Protein AF-A0A2J8JAZ5-F1 (afdb_monomer_lite)

Foldseek 3Di:
DPPQVVQDDPPDPGRPDDDDCPDDDDDDDDPDDDDPPWDKDKDWDFPDDDPNDTDIDIDIDTDDDPPPPDD

Structure (mmCIF, N/CA/C/O backbone):
data_AF-A0A2J8JAZ5-F1
#
_entry.id   AF-A0A2J8JAZ5-F1
#
loop_
_atom_site.group_PDB
_atom_site.id
_atom_site.type_symbol
_atom_site.label_atom_id
_atom_site.label_alt_id
_atom_site.label_comp_id
_atom_site.label_asym_id
_atom_site.label_entity_id
_atom_site.label_seq_id
_atom_site.pdbx_PDB_ins_code
_atom_site.Cartn_x
_atom_site.Cartn_y
_atom_site.Cartn_z
_atom_site.occupancy
_atom_site.B_iso_or_equiv
_atom_site.auth_seq_id
_atom_site.auth_comp_id
_atom_site.auth_asym_id
_atom_site.auth_atom_id
_atom_site.pdbx_PDB_model_num
ATOM 1 N N . LEU A 1 1 ? 4.280 -0.894 1.329 1.00 50.44 1 LEU A N 1
ATOM 2 C CA . LEU A 1 1 ? 5.603 -0.658 0.710 1.00 50.44 1 LEU A CA 1
ATOM 3 C C . LEU A 1 1 ? 6.047 -1.973 0.079 1.00 50.44 1 LEU A C 1
ATOM 5 O O . LEU A 1 1 ? 6.006 -2.973 0.788 1.00 50.44 1 LEU A O 1
ATOM 9 N N . ILE A 1 2 ? 6.411 -2.024 -1.208 1.00 59.44 2 ILE A N 1
ATOM 10 C CA . ILE A 1 2 ? 7.112 -3.223 -1.696 1.00 59.44 2 ILE A CA 1
ATOM 11 C C . ILE A 1 2 ? 8.468 -3.233 -0.997 1.00 59.44 2 ILE A C 1
ATOM 13 O O . ILE A 1 2 ? 9.145 -2.205 -0.961 1.00 59.44 2 ILE A O 1
ATOM 17 N N . CYS A 1 3 ? 8.825 -4.356 -0.376 1.00 56.00 3 CYS A N 1
ATOM 18 C CA . CYS A 1 3 ? 10.100 -4.468 0.315 1.00 56.00 3 CYS A CA 1
ATOM 19 C C . CYS A 1 3 ? 11.226 -4.127 -0.669 1.00 56.00 3 CYS A C 1
ATOM 21 O O . CYS A 1 3 ? 11.290 -4.716 -1.747 1.00 56.00 3 CYS A O 1
ATOM 23 N N . TYR A 1 4 ? 12.110 -3.192 -0.307 1.00 56.25 4 TYR A N 1
ATOM 24 C CA . TYR A 1 4 ? 13.264 -2.816 -1.134 1.00 56.25 4 TYR A CA 1
ATOM 25 C C . TYR A 1 4 ? 14.051 -4.052 -1.595 1.00 56.25 4 TYR A C 1
ATOM 27 O O . TYR A 1 4 ? 14.475 -4.140 -2.745 1.00 56.25 4 TYR A O 1
ATOM 35 N N . MET A 1 5 ? 14.151 -5.055 -0.718 1.00 62.06 5 MET A N 1
ATOM 36 C CA . MET A 1 5 ? 14.838 -6.314 -0.992 1.00 62.06 5 MET A CA 1
ATOM 37 C C . MET A 1 5 ? 14.163 -7.164 -2.077 1.00 62.06 5 MET A C 1
ATOM 39 O O . MET A 1 5 ? 14.860 -7.892 -2.772 1.00 62.06 5 MET A O 1
ATOM 43 N N . HIS A 1 6 ? 12.846 -7.048 -2.277 1.00 62.91 6 HIS A N 1
ATOM 44 C CA . HIS A 1 6 ? 12.130 -7.767 -3.341 1.00 62.91 6 HIS A CA 1
ATOM 45 C C . HIS A 1 6 ? 12.327 -7.145 -4.732 1.00 62.91 6 HIS A C 1
ATOM 47 O O . HIS A 1 6 ? 12.100 -7.823 -5.726 1.00 62.91 6 HIS A O 1
ATOM 53 N N . ASN A 1 7 ? 12.784 -5.891 -4.814 1.00 61.72 7 ASN A N 1
ATOM 54 C CA . ASN A 1 7 ? 13.052 -5.189 -6.077 1.00 61.72 7 ASN A CA 1
ATOM 55 C C . ASN A 1 7 ? 14.545 -4.906 -6.300 1.00 61.72 7 ASN A C 1
ATOM 57 O O . ASN A 1 7 ? 14.910 -4.111 -7.170 1.00 61.72 7 ASN A O 1
ATOM 61 N N . LYS A 1 8 ? 15.424 -5.515 -5.497 1.00 64.75 8 LYS A N 1
ATOM 62 C CA . LYS A 1 8 ? 16.863 -5.270 -5.559 1.00 64.75 8 LYS A CA 1
ATOM 63 C C . LYS A 1 8 ? 17.450 -5.912 -6.818 1.00 64.75 8 LYS A C 1
ATOM 65 O O . LYS A 1 8 ? 17.673 -7.117 -6.864 1.00 64.75 8 LYS A O 1
ATOM 70 N N . ILE A 1 9 ? 17.757 -5.091 -7.819 1.00 71.50 9 ILE A N 1
ATOM 71 C CA . ILE A 1 9 ? 18.582 -5.499 -8.960 1.00 71.50 9 ILE A CA 1
ATOM 72 C C . ILE A 1 9 ? 20.047 -5.305 -8.567 1.00 71.50 9 ILE A C 1
ATOM 74 O O . ILE A 1 9 ? 20.451 -4.202 -8.213 1.00 71.50 9 ILE A O 1
ATOM 78 N N . HIS A 1 10 ? 20.848 -6.372 -8.626 1.00 74.00 10 HIS A N 1
ATOM 79 C CA . HIS A 1 10 ? 22.232 -6.384 -8.127 1.00 74.00 10 HIS A CA 1
ATOM 80 C C . HIS A 1 10 ? 23.142 -5.321 -8.779 1.00 74.00 10 HIS A C 1
ATOM 82 O O . HIS A 1 10 ? 24.097 -4.861 -8.161 1.00 74.00 10 HIS A O 1
ATOM 88 N N . SER A 1 11 ? 22.846 -4.914 -10.015 1.00 76.50 11 SER A N 1
ATOM 89 C CA . SER A 1 11 ? 23.581 -3.886 -10.761 1.00 76.50 11 SER A CA 1
ATOM 90 C C . SER A 1 11 ? 23.059 -2.456 -10.557 1.00 76.50 11 SER A C 1
ATOM 92 O O . SER A 1 11 ? 23.727 -1.506 -10.964 1.00 76.50 11 SER A O 1
ATOM 94 N N . ALA A 1 12 ? 21.894 -2.270 -9.929 1.00 70.25 12 ALA A N 1
ATOM 95 C CA . ALA A 1 12 ? 21.293 -0.957 -9.717 1.00 70.25 12 ALA A CA 1
ATOM 96 C C . ALA A 1 12 ? 21.627 -0.420 -8.314 1.00 70.25 12 ALA A C 1
ATOM 98 O O . ALA A 1 12 ? 21.411 -1.090 -7.307 1.00 70.25 12 ALA A O 1
ATOM 99 N N . LYS A 1 13 ? 22.127 0.824 -8.237 1.00 71.44 13 LYS A N 1
ATOM 100 C CA . LYS A 1 13 ? 22.443 1.501 -6.959 1.00 71.44 13 LYS A CA 1
ATOM 101 C C . LYS A 1 13 ? 21.198 1.882 -6.144 1.00 71.44 13 LYS A C 1
ATOM 103 O O . LYS A 1 13 ? 21.312 2.173 -4.959 1.00 71.44 13 LYS A O 1
ATOM 108 N N . MET A 1 14 ? 20.028 1.908 -6.780 1.00 68.94 14 MET A N 1
ATOM 109 C CA . MET A 1 14 ? 18.735 2.246 -6.185 1.00 68.94 14 MET A CA 1
ATOM 110 C C . MET A 1 14 ? 17.661 1.288 -6.706 1.00 68.94 14 MET A C 1
ATOM 112 O O . MET A 1 14 ? 17.848 0.657 -7.747 1.00 68.94 14 MET A O 1
ATOM 116 N N . SER A 1 15 ? 16.528 1.198 -5.999 1.00 69.19 15 SER A N 1
ATOM 117 C CA . SER A 1 15 ? 15.358 0.469 -6.503 1.00 69.19 15 SER A CA 1
ATOM 118 C C . SER A 1 15 ? 14.969 1.031 -7.876 1.00 69.19 15 SER A C 1
ATOM 120 O O . SER A 1 15 ? 14.760 2.240 -7.979 1.00 69.19 15 SER A O 1
ATOM 122 N N . PRO A 1 16 ? 14.831 0.193 -8.917 1.00 69.38 16 PRO A N 1
ATOM 123 C CA . PRO A 1 16 ? 14.384 0.641 -10.237 1.00 69.38 16 PRO A CA 1
ATOM 124 C C . PRO A 1 16 ? 12.909 1.074 -10.235 1.00 69.38 16 PRO A C 1
ATOM 126 O O . PRO A 1 16 ? 12.440 1.686 -11.189 1.00 69.38 16 PRO A O 1
ATOM 129 N N . LEU A 1 17 ? 12.164 0.741 -9.178 1.00 74.94 17 LEU A N 1
ATOM 130 C CA . LEU A 1 17 ? 10.742 1.022 -9.061 1.00 74.94 17 LEU A CA 1
ATOM 131 C C . LEU A 1 17 ? 10.519 2.207 -8.123 1.00 74.94 17 LEU A C 1
ATOM 133 O O . LEU A 1 17 ? 10.732 2.096 -6.912 1.00 74.94 17 LEU A O 1
ATOM 137 N N . SER A 1 18 ? 10.061 3.318 -8.704 1.00 77.44 18 SER A N 1
ATOM 138 C CA . SER A 1 18 ? 9.409 4.418 -7.995 1.00 77.44 18 SER A CA 1
ATOM 139 C C . SER A 1 18 ? 7.902 4.197 -8.074 1.00 77.44 18 SER A C 1
ATOM 141 O O . SER A 1 18 ? 7.325 4.206 -9.161 1.00 77.44 18 SER A O 1
ATOM 143 N N . ILE A 1 19 ? 7.276 3.922 -6.933 1.00 83.88 19 ILE A N 1
ATOM 144 C CA . ILE A 1 19 ? 5.839 3.658 -6.853 1.00 83.88 19 ILE A CA 1
ATOM 145 C C . ILE A 1 19 ? 5.170 4.926 -6.353 1.00 83.88 19 ILE A C 1
ATOM 147 O O . ILE A 1 19 ? 5.521 5.441 -5.293 1.00 83.88 19 ILE A O 1
ATOM 151 N N . VAL A 1 20 ? 4.188 5.395 -7.111 1.00 87.69 20 VAL A N 1
ATOM 152 C CA . VAL A 1 20 ? 3.362 6.549 -6.765 1.00 87.69 20 VAL A CA 1
ATOM 153 C C . VAL A 1 20 ? 1.913 6.109 -6.604 1.00 87.69 20 VAL A C 1
ATOM 155 O O . VAL A 1 20 ? 1.475 5.136 -7.222 1.00 87.69 20 VAL A O 1
ATOM 158 N N . THR A 1 21 ? 1.155 6.835 -5.791 1.00 91.38 21 THR A N 1
ATOM 159 C CA . THR A 1 21 ? -0.299 6.674 -5.742 1.00 91.38 21 THR A CA 1
ATOM 160 C C . THR A 1 21 ? -0.900 7.438 -6.915 1.00 91.38 21 THR A C 1
ATOM 162 O O . THR A 1 21 ? -0.924 8.664 -6.898 1.00 91.38 21 THR A O 1
ATOM 165 N N . ALA A 1 22 ? -1.352 6.721 -7.943 1.00 93.94 22 ALA A N 1
ATOM 166 C CA . ALA A 1 22 ? -2.001 7.336 -9.101 1.00 93.94 22 ALA A CA 1
ATOM 167 C C . ALA A 1 22 ? -3.488 7.640 -8.847 1.00 93.94 22 ALA A C 1
ATOM 169 O O . ALA A 1 22 ? -3.985 8.662 -9.309 1.00 93.94 22 ALA A O 1
ATOM 170 N N . LEU A 1 23 ? -4.191 6.757 -8.125 1.00 94.56 23 LEU A N 1
ATOM 171 C CA . LEU A 1 23 ? -5.635 6.825 -7.879 1.00 94.56 23 LEU A CA 1
ATOM 172 C C . LEU A 1 23 ? -5.994 6.262 -6.497 1.00 94.56 23 LEU A C 1
ATOM 174 O O . LEU A 1 23 ? -5.256 5.447 -5.937 1.00 94.56 23 LEU A O 1
ATOM 178 N N . VAL A 1 24 ? -7.147 6.693 -5.979 1.00 94.88 24 VAL A N 1
ATOM 179 C CA . VAL A 1 24 ? -7.812 6.141 -4.791 1.00 94.88 24 VAL A CA 1
ATOM 180 C C . VAL A 1 24 ? -9.309 6.046 -5.085 1.00 94.88 24 VAL A C 1
ATOM 182 O O . VAL A 1 24 ? -9.952 7.074 -5.277 1.00 94.88 24 VAL A O 1
ATOM 185 N N . ASP A 1 25 ? -9.861 4.831 -5.101 1.00 92.38 25 ASP A N 1
ATOM 186 C CA . ASP A 1 25 ? -11.260 4.612 -5.505 1.00 92.38 25 ASP A CA 1
ATOM 187 C C . ASP A 1 25 ? -12.260 5.031 -4.423 1.00 92.38 25 ASP A C 1
ATOM 189 O O . ASP A 1 25 ? -13.213 5.767 -4.676 1.00 92.38 25 ASP A O 1
ATOM 193 N N . LYS A 1 26 ? -12.063 4.543 -3.194 1.00 91.44 26 LYS A N 1
ATOM 194 C CA . LYS A 1 26 ? -12.938 4.827 -2.056 1.00 91.44 26 LYS A CA 1
ATOM 195 C C . LYS A 1 26 ? -12.152 4.765 -0.755 1.00 91.44 26 LYS A C 1
ATOM 197 O O . LYS A 1 26 ? -11.389 3.831 -0.523 1.00 91.44 26 LYS A O 1
ATOM 202 N N . ILE A 1 27 ? -12.420 5.727 0.121 1.00 91.69 27 ILE A N 1
ATOM 203 C CA . ILE A 1 27 ? -12.019 5.686 1.525 1.00 91.69 27 ILE A CA 1
ATOM 204 C C . ILE A 1 27 ? -13.297 5.564 2.345 1.00 91.69 27 ILE A C 1
ATOM 206 O O . ILE A 1 27 ? -14.190 6.402 2.237 1.00 91.69 27 ILE A O 1
ATOM 210 N N . ASP A 1 28 ? -13.391 4.505 3.140 1.00 88.81 28 ASP A N 1
ATOM 211 C CA . ASP A 1 28 ? -14.492 4.303 4.074 1.00 88.81 28 ASP A CA 1
ATOM 212 C C . ASP A 1 28 ? -13.928 4.305 5.492 1.00 88.81 28 ASP A C 1
ATOM 214 O O . ASP A 1 28 ? -13.049 3.504 5.818 1.00 88.81 28 ASP A O 1
ATOM 218 N N . MET A 1 29 ? -14.394 5.236 6.320 1.00 80.56 29 MET A N 1
ATOM 219 C CA . MET A 1 29 ? -14.016 5.293 7.727 1.00 80.56 29 MET A CA 1
ATOM 220 C C . MET A 1 29 ? -15.038 4.515 8.543 1.00 80.56 29 MET A C 1
ATOM 222 O O . MET A 1 29 ? -1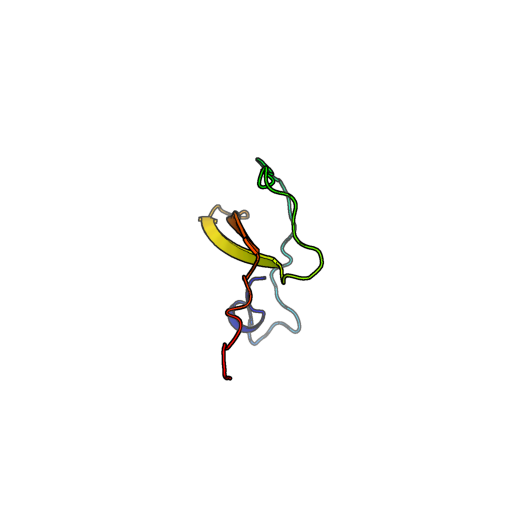6.246 4.643 8.339 1.00 80.56 29 MET A O 1
ATOM 226 N N . CYS A 1 30 ? -14.565 3.725 9.509 1.00 69.94 30 CYS A N 1
ATOM 227 C CA . CYS A 1 30 ? -15.463 3.074 10.450 1.00 69.94 30 CYS A CA 1
ATOM 228 C C . CYS A 1 30 ? -16.375 4.131 11.091 1.00 69.94 30 CYS A C 1
ATOM 230 O O . CYS A 1 30 ? -15.899 5.126 11.624 1.00 69.94 30 CYS A O 1
ATOM 232 N N . LYS A 1 31 ? -17.692 3.892 11.099 1.00 67.94 31 LYS A N 1
ATOM 233 C CA . LYS A 1 31 ? -18.679 4.783 11.746 1.00 67.94 31 LYS A CA 1
ATOM 234 C C . LYS A 1 31 ? -18.493 4.909 13.270 1.00 67.94 31 LYS A C 1
ATOM 236 O O . LYS A 1 31 ? -19.227 5.642 13.923 1.00 67.94 31 LYS A O 1
ATOM 241 N N . LYS A 1 32 ? -17.551 4.156 13.842 1.00 70.06 32 LYS A N 1
ATOM 242 C CA . LYS A 1 32 ? -17.176 4.177 15.253 1.00 70.06 32 LYS A CA 1
ATOM 243 C C . LYS A 1 32 ? -15.99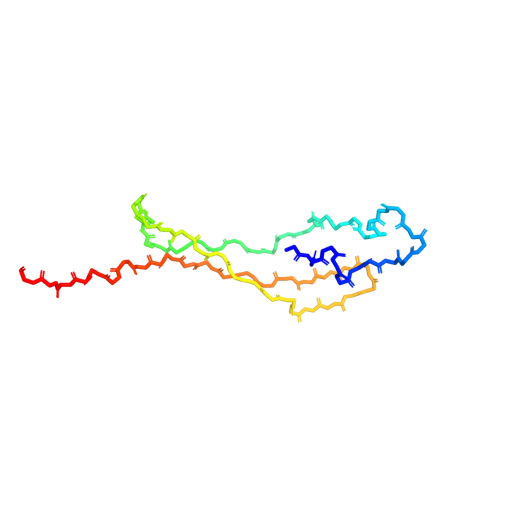2 5.125 15.425 1.00 70.06 32 LYS A C 1
ATOM 245 O O . LYS A 1 32 ? -15.022 5.019 14.682 1.00 70.06 32 LYS A O 1
ATOM 250 N N . SER A 1 33 ? -16.076 6.013 16.415 1.00 80.19 33 SER A N 1
ATOM 251 C CA . SER A 1 33 ? -14.957 6.883 16.782 1.00 80.19 33 SER A CA 1
ATOM 252 C C . SER A 1 33 ? -13.711 6.048 17.077 1.00 80.19 33 SER A C 1
ATOM 254 O O . SER A 1 33 ? -13.798 5.035 17.778 1.00 80.19 33 SER A O 1
ATOM 256 N N . LEU A 1 34 ? -12.572 6.472 16.535 1.00 85.75 34 LEU A N 1
ATOM 257 C CA . LEU A 1 34 ? -11.279 5.870 16.830 1.00 85.75 34 LEU A CA 1
ATOM 258 C C . LEU A 1 34 ? -10.866 6.276 18.247 1.00 85.75 34 LEU A C 1
ATOM 260 O O . LEU A 1 34 ? -10.878 7.461 18.576 1.00 85.75 34 LEU A O 1
ATOM 264 N N . SER A 1 35 ? -10.509 5.305 19.088 1.00 88.12 35 SER A N 1
ATOM 265 C CA . SER A 1 35 ? -9.951 5.595 20.415 1.00 88.12 35 SER A CA 1
ATOM 266 C C . SER A 1 35 ? -8.560 6.217 20.256 1.00 88.12 35 SER A C 1
ATOM 268 O O . SER A 1 35 ? -7.735 5.637 19.547 1.00 88.12 35 SER A O 1
ATOM 270 N N . PRO A 1 36 ? -8.273 7.366 20.891 1.00 87.75 36 PRO A N 1
ATOM 271 C CA . PRO A 1 36 ? -6.944 7.972 20.832 1.00 87.75 36 PRO A CA 1
ATOM 272 C C . PRO A 1 36 ? -5.869 7.152 21.567 1.00 87.75 36 PRO A C 1
ATOM 274 O O . PRO A 1 36 ? -4.682 7.386 21.367 1.00 87.75 36 PRO A O 1
ATOM 277 N N . GLU A 1 37 ? -6.265 6.174 22.382 1.00 90.56 37 GLU A N 1
ATOM 278 C CA . GLU A 1 37 ? -5.380 5.303 23.160 1.00 90.56 37 GLU A CA 1
ATOM 279 C C . GLU A 1 37 ? -5.074 3.959 22.479 1.00 90.56 37 GLU A C 1
ATOM 281 O O . GLU A 1 37 ? -4.419 3.106 23.079 1.00 90.56 37 GLU A O 1
ATOM 286 N N . GLN A 1 38 ? -5.579 3.725 21.263 1.00 87.50 38 GLN A N 1
ATOM 287 C CA . GLN A 1 38 ? -5.426 2.449 20.563 1.00 87.50 38 GLN A CA 1
ATOM 288 C C . GLN A 1 38 ? -4.656 2.594 19.256 1.00 87.50 38 GLN A C 1
ATOM 290 O O . GLN A 1 38 ? -5.007 3.401 18.390 1.00 87.50 38 GLN A O 1
ATOM 295 N N . ASP A 1 39 ? -3.665 1.719 19.082 1.00 89.31 39 ASP A N 1
ATOM 296 C CA . ASP A 1 39 ? -2.887 1.628 17.854 1.00 89.31 39 ASP A CA 1
ATOM 297 C C . ASP A 1 39 ? -3.783 1.316 16.658 1.00 89.31 39 ASP A C 1
ATOM 299 O O . ASP A 1 39 ? -4.634 0.420 16.692 1.00 89.31 39 ASP A O 1
ATOM 303 N N . ILE A 1 40 ? -3.542 2.031 15.563 1.00 89.25 40 ILE A N 1
ATOM 304 C CA . ILE A 1 40 ? -4.185 1.780 14.280 1.00 89.25 40 ILE A CA 1
ATOM 305 C C . ILE A 1 40 ? -3.258 0.907 13.442 1.00 89.25 40 ILE A C 1
ATOM 307 O O . ILE A 1 40 ? -2.129 1.285 13.131 1.00 89.25 40 ILE A O 1
ATOM 311 N N . LYS A 1 41 ? -3.767 -0.241 13.001 1.00 89.38 41 LYS A N 1
ATOM 312 C CA . LYS A 1 41 ? -3.093 -1.098 12.033 1.00 89.38 41 LYS A CA 1
ATOM 313 C C . LYS A 1 41 ? -3.785 -1.005 10.683 1.00 89.38 41 LYS A C 1
ATOM 315 O O . LYS A 1 41 ? -4.968 -1.304 10.543 1.00 89.38 41 LYS A O 1
ATOM 320 N N . PHE A 1 42 ? -2.998 -0.655 9.673 1.00 90.69 42 PHE A N 1
ATOM 321 C CA . PHE A 1 42 ? -3.370 -0.801 8.274 1.00 90.69 42 PHE A CA 1
ATOM 322 C C . PHE A 1 42 ? -2.7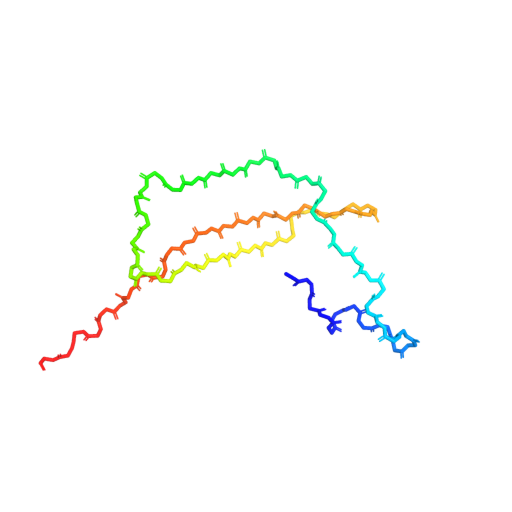89 -2.106 7.741 1.00 90.69 42 PHE A C 1
ATOM 324 O O . PHE A 1 42 ? -1.640 -2.460 8.006 1.00 90.69 42 PHE A O 1
ATOM 331 N N . SER A 1 43 ? -3.585 -2.858 7.001 1.00 90.94 43 SER A N 1
ATOM 332 C CA . SER A 1 43 ? -3.157 -4.074 6.319 1.00 90.94 43 SER A CA 1
ATOM 333 C C . SER A 1 43 ? -3.706 -4.045 4.911 1.00 90.94 43 SER A C 1
ATOM 335 O O . SER A 1 43 ? -4.864 -3.708 4.701 1.00 90.94 43 SER A O 1
ATOM 337 N N . GLY A 1 44 ? -2.875 -4.369 3.934 1.00 91.44 44 GLY A N 1
ATOM 338 C CA . GLY A 1 44 ? -3.297 -4.362 2.547 1.00 91.44 44 GLY A CA 1
ATOM 339 C C . GLY A 1 44 ? -2.644 -5.474 1.759 1.00 91.44 44 GLY A C 1
ATOM 340 O O . GLY A 1 44 ? -1.601 -5.998 2.149 1.00 91.44 44 GLY A O 1
ATOM 341 N N . HIS A 1 45 ? -3.277 -5.825 0.650 1.00 93.31 45 HIS A N 1
ATOM 342 C CA . HIS A 1 45 ? -2.760 -6.786 -0.310 1.00 93.31 45 HIS A CA 1
ATOM 343 C C . HIS A 1 45 ? -2.981 -6.259 -1.725 1.00 93.31 45 HIS A C 1
ATOM 345 O O . HIS A 1 45 ? -3.906 -5.485 -1.980 1.00 93.31 45 HIS A O 1
ATOM 351 N N . VAL A 1 46 ? -2.111 -6.675 -2.640 1.00 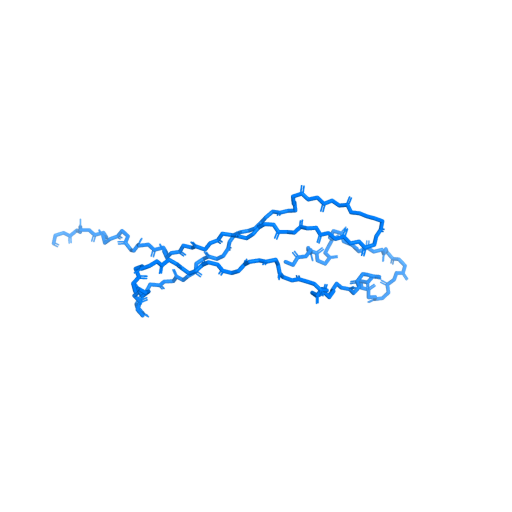94.25 46 VAL A N 1
ATOM 352 C CA . VAL A 1 46 ? -2.286 -6.399 -4.065 1.00 94.25 46 VAL A CA 1
ATOM 353 C C . VAL A 1 46 ? -3.464 -7.240 -4.550 1.00 94.25 46 VAL A C 1
ATOM 355 O O . VAL A 1 46 ? -3.412 -8.466 -4.473 1.00 94.25 46 VAL A O 1
ATOM 358 N N . SER A 1 47 ? -4.536 -6.588 -4.991 1.00 95.81 47 SER A N 1
ATOM 359 C CA . SER A 1 47 ? -5.739 -7.246 -5.514 1.00 95.81 47 SER A CA 1
ATOM 360 C C . SER A 1 47 ? -5.670 -7.449 -7.023 1.00 95.81 47 SER A C 1
ATOM 362 O O . SER A 1 47 ? -6.289 -8.376 -7.540 1.00 95.81 47 SER A O 1
ATOM 364 N N . TRP A 1 48 ? -4.906 -6.609 -7.724 1.00 96.25 48 TRP A N 1
ATOM 365 C CA . TRP A 1 48 ? -4.720 -6.696 -9.167 1.00 96.25 48 TRP A CA 1
ATOM 366 C C . TRP A 1 48 ? -3.401 -6.048 -9.609 1.00 96.25 48 TRP A C 1
ATOM 368 O O . TRP A 1 48 ? -2.910 -5.107 -8.983 1.00 96.25 48 TRP A O 1
ATOM 378 N N . VAL A 1 49 ? -2.833 -6.542 -10.712 1.00 94.69 49 VAL A N 1
ATOM 379 C CA . VAL A 1 49 ? -1.599 -6.027 -11.319 1.00 94.69 49 VAL A CA 1
ATOM 380 C C . VAL A 1 49 ? -1.830 -5.781 -12.806 1.00 94.69 49 VAL A C 1
ATOM 382 O O . VAL A 1 49 ? -2.243 -6.678 -13.538 1.00 94.69 49 VAL A O 1
ATOM 385 N N . GLY A 1 50 ? -1.528 -4.563 -13.243 1.00 92.00 50 GLY A N 1
ATOM 386 C CA . GLY A 1 50 ? -1.499 -4.154 -14.641 1.00 92.00 50 GLY A CA 1
ATOM 387 C C . GLY A 1 50 ? -0.077 -4.035 -15.175 1.00 92.00 50 GLY A C 1
ATOM 388 O O . GLY A 1 50 ? 0.898 -4.359 -14.503 1.00 92.00 50 GLY A O 1
ATOM 389 N N . LYS A 1 51 ? 0.059 -3.508 -16.396 1.00 90.56 51 LYS A N 1
ATOM 390 C CA . LYS A 1 51 ? 1.368 -3.359 -17.056 1.00 90.56 51 LYS A CA 1
ATOM 391 C C . LYS A 1 51 ? 2.323 -2.427 -16.296 1.00 90.56 51 LYS A C 1
ATOM 393 O O . LYS A 1 51 ? 3.511 -2.709 -16.208 1.00 90.56 51 LYS A O 1
ATOM 398 N N . THR A 1 52 ? 1.807 -1.316 -15.772 1.00 88.88 52 THR A N 1
ATOM 399 C CA . THR A 1 52 ? 2.575 -0.300 -15.023 1.00 88.88 52 THR A CA 1
ATOM 400 C C . THR A 1 52 ? 1.816 0.192 -13.788 1.00 88.88 52 THR A C 1
ATOM 402 O O . THR A 1 52 ? 2.076 1.281 -13.284 1.00 88.88 52 THR A O 1
ATOM 405 N N . SER A 1 53 ? 0.830 -0.578 -13.328 1.00 91.19 53 SER A N 1
ATOM 406 C CA . SER A 1 53 ? -0.109 -0.186 -12.277 1.00 91.19 53 SER A CA 1
ATOM 407 C C . SER A 1 53 ? -0.408 -1.363 -11.360 1.00 91.19 53 SER A C 1
ATOM 409 O O . SER A 1 53 ? -0.325 -2.518 -11.770 1.00 91.19 53 SER A O 1
ATOM 411 N N . MET A 1 54 ? -0.794 -1.072 -10.124 1.00 94.56 54 MET A N 1
ATOM 412 C CA . MET A 1 54 ? -1.242 -2.070 -9.157 1.00 94.56 54 MET A CA 1
ATOM 413 C C . MET A 1 54 ? -2.466 -1.526 -8.432 1.00 94.56 54 MET A C 1
ATOM 415 O O . MET A 1 54 ? -2.470 -0.363 -8.031 1.00 94.56 54 MET A O 1
ATOM 419 N N . GLU A 1 55 ? -3.473 -2.373 -8.246 1.00 95.50 55 GLU A N 1
ATOM 420 C CA . GLU A 1 55 ? -4.562 -2.113 -7.310 1.00 95.50 55 GLU A CA 1
ATOM 421 C C . GLU A 1 55 ? -4.189 -2.735 -5.962 1.00 95.50 55 GLU A C 1
ATOM 423 O O . GLU A 1 55 ? -3.782 -3.900 -5.884 1.00 95.50 55 GLU A O 1
ATOM 428 N N . VAL A 1 56 ? -4.306 -1.953 -4.890 1.00 94.69 56 VAL A N 1
ATOM 429 C CA . VAL A 1 56 ? -4.034 -2.410 -3.526 1.00 94.69 56 VAL A CA 1
ATOM 430 C C . VAL A 1 56 ? -5.274 -2.176 -2.683 1.00 94.69 56 VAL A C 1
ATOM 432 O O . VAL A 1 56 ? -5.660 -1.034 -2.440 1.00 94.69 56 VAL A O 1
ATOM 435 N N . LYS A 1 57 ? -5.867 -3.259 -2.178 1.00 94.94 57 LYS A N 1
ATOM 436 C CA . LYS A 1 57 ? -6.958 -3.175 -1.207 1.00 94.94 57 LYS A CA 1
ATOM 437 C C . LYS A 1 57 ? -6.378 -3.031 0.186 1.00 94.94 57 LYS A C 1
ATOM 439 O O . LYS A 1 57 ? -5.566 -3.854 0.609 1.00 94.94 57 LYS A O 1
ATOM 444 N N . MET A 1 58 ? -6.809 -1.994 0.896 1.00 94.75 58 MET A N 1
ATOM 445 C CA . MET A 1 58 ? -6.391 -1.703 2.264 1.00 94.75 58 MET A CA 1
ATOM 446 C C . MET A 1 58 ? -7.553 -1.869 3.241 1.00 94.75 58 MET A C 1
ATOM 448 O O . MET A 1 58 ? -8.699 -1.558 2.934 1.00 94.75 58 MET A O 1
ATOM 452 N N . GLN A 1 59 ? -7.233 -2.360 4.430 1.00 92.25 59 GLN A N 1
ATOM 453 C CA . GLN A 1 59 ? -8.120 -2.508 5.572 1.00 92.25 59 GLN A CA 1
ATOM 454 C C . GLN A 1 59 ? -7.461 -1.8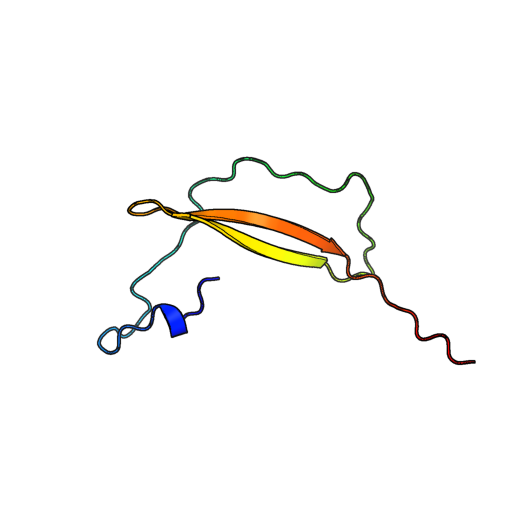64 6.787 1.00 92.25 59 GLN A C 1
ATOM 456 O O . GLN A 1 59 ? -6.237 -1.896 6.931 1.00 92.25 59 GLN A O 1
ATOM 461 N N . MET A 1 60 ? -8.278 -1.290 7.660 1.0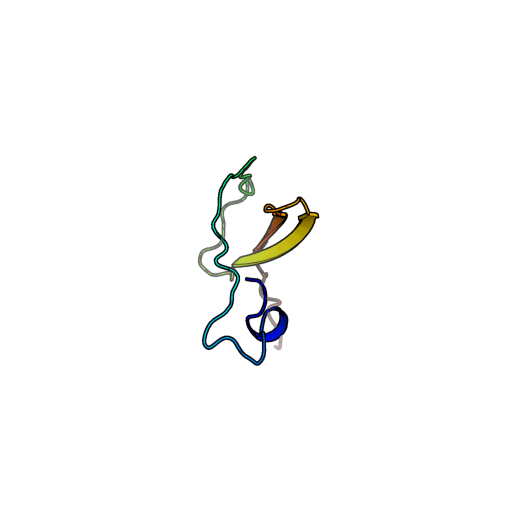0 90.31 60 MET A N 1
ATOM 462 C CA . MET A 1 60 ? -7.838 -0.581 8.853 1.00 90.31 60 MET A CA 1
ATOM 463 C C . MET A 1 60 ? -8.590 -1.113 10.067 1.00 90.31 60 MET A C 1
ATOM 465 O O . MET A 1 60 ? -9.790 -1.373 9.992 1.00 90.31 60 MET A O 1
ATOM 469 N N . PHE A 1 61 ? -7.877 -1.296 11.172 1.00 87.62 61 PHE A N 1
ATOM 470 C CA . PHE A 1 61 ? -8.458 -1.707 12.443 1.00 87.62 61 PHE A CA 1
ATOM 471 C C . PHE A 1 61 ? -7.670 -1.125 13.614 1.00 87.62 61 PHE A C 1
ATOM 473 O O . PHE A 1 61 ? -6.467 -0.891 13.503 1.00 87.62 61 PHE A O 1
ATOM 480 N N . GLN A 1 62 ? -8.341 -0.924 14.748 1.00 89.25 62 GLN A N 1
ATOM 481 C CA . GLN A 1 62 ? -7.673 -0.618 16.011 1.00 89.25 62 GLN A CA 1
ATOM 482 C C . GLN A 1 62 ? -7.367 -1.910 16.764 1.00 89.25 62 GLN A C 1
ATOM 484 O O . GLN A 1 62 ? -8.252 -2.749 16.958 1.00 89.25 62 GLN A O 1
ATOM 489 N N . ALA A 1 63 ? -6.110 -2.088 17.166 1.00 73.00 63 ALA A N 1
ATOM 490 C CA . ALA A 1 63 ? -5.709 -3.210 18.000 1.00 73.00 63 ALA A CA 1
ATOM 491 C C . ALA A 1 63 ? -6.181 -2.937 19.435 1.00 73.00 63 ALA A C 1
ATOM 493 O O . ALA A 1 63 ? -5.594 -2.143 20.165 1.00 73.00 63 ALA A O 1
ATOM 494 N N . GLY A 1 64 ? -7.287 -3.565 19.834 1.00 65.31 64 GLY A N 1
ATOM 495 C CA . GLY A 1 64 ? -7.748 -3.497 21.215 1.00 65.31 64 GLY A CA 1
ATOM 496 C C . GLY A 1 64 ? -6.718 -4.117 22.161 1.00 65.31 64 GLY A C 1
ATOM 497 O O . GLY A 1 64 ? -6.246 -5.229 21.927 1.00 65.31 64 GLY A O 1
ATOM 498 N N . ILE A 1 65 ? -6.384 -3.414 23.243 1.00 53.41 65 ILE A N 1
ATOM 499 C CA . ILE A 1 65 ? -5.565 -3.954 24.331 1.00 53.41 65 ILE A CA 1
ATOM 500 C C . ILE A 1 65 ? -6.346 -5.112 24.971 1.00 53.41 65 ILE A C 1
ATOM 502 O O . ILE A 1 65 ? -7.362 -4.882 25.630 1.00 53.41 65 ILE A O 1
ATOM 506 N N . CYS A 1 66 ? -5.867 -6.352 24.828 1.00 47.16 66 CYS A N 1
ATOM 507 C CA . CYS A 1 66 ? -6.147 -7.378 25.832 1.00 47.16 66 CYS A CA 1
ATOM 508 C C . CYS A 1 66 ? -5.532 -6.870 27.135 1.00 47.16 66 CYS A C 1
ATOM 510 O O . CYS A 1 66 ? -4.317 -6.934 27.319 1.00 47.16 66 CYS A O 1
ATOM 512 N N . LYS A 1 67 ? -6.346 -6.295 28.024 1.00 46.53 67 LYS A N 1
ATOM 513 C CA . LYS A 1 67 ? -5.889 -6.014 29.382 1.00 46.53 67 LYS A CA 1
ATOM 514 C C . LYS A 1 67 ? -5.577 -7.373 30.000 1.00 46.53 67 LYS A C 1
ATOM 516 O O . LYS A 1 67 ? -6.491 -8.169 30.190 1.00 46.53 67 LYS A O 1
ATOM 521 N N . SER A 1 68 ? -4.303 -7.653 30.268 1.00 45.50 68 SER A N 1
ATOM 522 C CA . SER A 1 68 ? -3.929 -8.746 31.161 1.00 45.50 68 SER A CA 1
ATOM 523 C C . SER A 1 68 ? -4.520 -8.409 32.523 1.00 45.50 68 SER A C 1
ATOM 525 O O . SER A 1 68 ? -3.952 -7.627 33.280 1.00 45.50 68 SER A O 1
ATOM 527 N N . THR A 1 69 ? -5.706 -8.939 32.801 1.00 57.53 69 THR A N 1
ATOM 528 C CA . THR A 1 69 ? -6.247 -9.021 34.149 1.00 57.53 69 THR A CA 1
ATOM 529 C C . THR A 1 69 ? -5.378 -10.014 34.902 1.00 57.53 69 THR A C 1
ATOM 531 O O . THR A 1 69 ? -5.581 -11.221 34.794 1.00 57.53 69 THR A O 1
ATOM 534 N N . HIS A 1 70 ? -4.392 -9.510 35.633 1.00 36.69 70 HIS A N 1
ATOM 535 C CA . HIS A 1 70 ? -3.840 -10.237 36.763 1.00 36.69 70 HIS A CA 1
ATOM 536 C C . HIS A 1 70 ? -4.015 -9.398 38.036 1.00 36.69 70 HIS A C 1
ATOM 538 O O . HIS A 1 70 ? -4.013 -8.170 37.931 1.00 36.69 70 HIS A O 1
ATOM 544 N N . PRO A 1 71 ? -4.314 -10.084 39.155 1.00 47.28 71 PRO A N 1
ATOM 545 C CA . PRO A 1 71 ? -5.089 -9.577 40.290 1.00 47.28 71 PRO A CA 1
ATOM 546 C C . PRO A 1 71 ? -4.380 -8.515 41.129 1.00 47.28 71 PRO A C 1
ATOM 548 O O . PRO A 1 71 ? -3.130 -8.506 41.150 1.00 47.28 71 PRO A O 1
#

InterPro domains:
  IPR029069 HotDog domain superfamily [SSF54637] (11-64)

Organism: Pan troglodytes (NCBI:txid9598)

pLDDT: mean 78.88, std 15.8, range [36.69, 96.25]

Sequence (71 aa):
LICYMHNKIHSAKMSPLSIVTALVDKIDMCKKSLSPEQDIKFSGHVSWVGKTSMEVKMQMFQAGICKSTHP

Secondary structure (DSSP, 8-state):
---GGGG--TT-SS-S--------------SSPPPTTS-EEEEEEEEEE-SS-EEEEEEEEE---------

Radius of gyration: 18.03 Å; chains: 1; bounding box: 42×18×57 Å